Protein AF-A0A2V9RG06-F1 (afdb_monomer_lite)

Foldseek 3Di:
DPPPDDDQEEEDEADPDPPDDQPDDDPVQLVVCLVRQHKYWYQGPQQWIKIAHNPDDPVPRIDTPGGHD

Secondary structure (DSSP, 8-state):
--TT-----EEEE----TTS--SS--HHHHHHHHHHTS-EEEE-TTSEEEEE-TTS-GGGSEEEEEE--

Structure (mmCIF, N/CA/C/O backbone):
data_AF-A0A2V9RG06-F1
#
_entry.id   AF-A0A2V9RG06-F1
#
loop_
_atom_site.group_PDB
_atom_site.id
_atom_site.type_symbol
_atom_site.label_atom_id
_atom_site.label_alt_id
_atom_site.label_comp_id
_atom_site.label_asym_id
_atom_site.label_entity_id
_atom_site.label_seq_id
_atom_site.pdbx_PDB_ins_code
_atom_site.Cartn_x
_atom_site.Cartn_y
_atom_site.Cartn_z
_atom_site.occupancy
_atom_site.B_iso_or_equiv
_atom_site.auth_seq_id
_atom_site.auth_comp_id
_atom_site.auth_asym_id
_atom_site.auth_atom_id
_atom_site.pdbx_PDB_model_num
ATOM 1 N N . MET A 1 1 ? -20.517 8.532 3.659 1.00 73.12 1 MET A N 1
ATOM 2 C CA . MET A 1 1 ? -20.605 7.062 3.809 1.00 73.12 1 MET A CA 1
ATOM 3 C C . MET A 1 1 ? -21.873 6.744 4.599 1.00 73.12 1 MET A C 1
ATOM 5 O O . MET A 1 1 ? -22.286 7.626 5.349 1.00 73.12 1 MET A O 1
ATOM 9 N N . PRO A 1 2 ? -22.524 5.580 4.416 1.00 83.81 2 PRO A N 1
ATOM 10 C CA . PRO A 1 2 ? -23.734 5.220 5.163 1.00 83.81 2 PRO A CA 1
ATOM 11 C C . PRO A 1 2 ? -23.536 5.301 6.691 1.00 83.81 2 PRO A C 1
ATOM 13 O O . PRO A 1 2 ? -22.412 5.081 7.159 1.00 83.81 2 PRO A O 1
ATOM 16 N N . PRO A 1 3 ? -24.584 5.592 7.485 1.00 90.00 3 PRO A N 1
ATOM 17 C CA . PRO A 1 3 ? -24.489 5.582 8.945 1.00 90.00 3 PRO A CA 1
ATOM 18 C C . PRO A 1 3 ? -23.916 4.257 9.471 1.00 90.00 3 PRO A C 1
ATOM 20 O O . PRO A 1 3 ? -24.275 3.188 8.984 1.00 90.00 3 PRO A O 1
ATOM 23 N N . GLY A 1 4 ? -22.998 4.331 10.439 1.00 92.94 4 GLY A N 1
ATOM 24 C CA . GLY A 1 4 ? -22.327 3.155 11.014 1.00 92.94 4 GLY A CA 1
ATOM 25 C C . GLY A 1 4 ? -21.135 2.611 10.215 1.00 92.94 4 GLY A C 1
ATOM 26 O O . GLY A 1 4 ? -20.554 1.605 10.611 1.00 92.94 4 GLY A O 1
ATOM 27 N N . THR A 1 5 ? -20.735 3.256 9.115 1.00 91.19 5 THR A N 1
ATOM 28 C CA . THR A 1 5 ? -19.550 2.853 8.336 1.00 91.19 5 THR A CA 1
ATOM 29 C C . THR A 1 5 ? -18.336 3.729 8.637 1.00 91.19 5 THR A C 1
ATOM 31 O O . THR A 1 5 ? -18.462 4.923 8.909 1.00 91.19 5 THR A O 1
ATOM 34 N N . GLN A 1 6 ? -17.143 3.137 8.551 1.00 88.94 6 GLN A N 1
ATOM 35 C CA . GLN A 1 6 ? -15.866 3.836 8.686 1.00 88.94 6 GLN A CA 1
ATOM 36 C C . GLN A 1 6 ? -14.989 3.603 7.456 1.00 88.94 6 GLN A C 1
ATOM 38 O O . GLN A 1 6 ? -15.086 2.571 6.791 1.00 88.94 6 GLN A O 1
ATOM 43 N N . ASN A 1 7 ? -14.111 4.559 7.164 1.00 88.06 7 ASN A N 1
ATOM 44 C CA . ASN A 1 7 ? -13.154 4.430 6.078 1.00 88.06 7 ASN A CA 1
ATOM 45 C C . ASN A 1 7 ? -12.093 3.398 6.489 1.00 88.06 7 ASN A C 1
ATOM 47 O O . ASN A 1 7 ? -11.271 3.665 7.360 1.00 88.06 7 ASN A O 1
ATOM 51 N N . ALA A 1 8 ? -12.122 2.218 5.870 1.00 89.38 8 ALA A N 1
ATOM 52 C CA . ALA A 1 8 ? -11.160 1.149 6.141 1.00 89.38 8 ALA A CA 1
ATOM 53 C C . ALA A 1 8 ? -9.774 1.410 5.515 1.00 89.38 8 ALA A C 1
ATOM 55 O O . ALA A 1 8 ? -8.820 0.685 5.801 1.00 89.38 8 ALA A O 1
ATOM 56 N N . GLY A 1 9 ? -9.656 2.435 4.668 1.00 91.38 9 GLY A N 1
ATOM 57 C CA . GLY A 1 9 ? -8.442 2.794 3.952 1.00 91.38 9 GLY A CA 1
ATOM 58 C C . GLY A 1 9 ? -8.675 2.984 2.459 1.00 91.38 9 GLY A C 1
ATOM 59 O O . GLY A 1 9 ? -9.783 2.850 1.944 1.00 91.38 9 GLY A O 1
ATOM 60 N N . ARG A 1 10 ? -7.594 3.299 1.747 1.00 90.69 10 ARG A N 1
ATOM 61 C CA . ARG A 1 10 ? -7.614 3.483 0.289 1.00 90.69 10 ARG A CA 1
ATOM 62 C C . ARG A 1 10 ? -6.801 2.416 -0.407 1.00 90.69 10 ARG A C 1
ATOM 64 O O . ARG A 1 10 ? -5.673 2.157 0.004 1.00 90.69 10 ARG A O 1
ATOM 71 N N . TYR A 1 11 ? -7.353 1.868 -1.479 1.00 92.19 11 TYR A N 1
ATOM 72 C CA . TYR A 1 11 ? -6.661 0.958 -2.378 1.00 92.19 11 TYR A CA 1
ATOM 73 C C . TYR A 1 11 ? -6.457 1.610 -3.744 1.00 92.19 11 TYR A C 1
ATOM 75 O O . TYR A 1 11 ? -7.374 2.236 -4.275 1.00 92.19 11 TYR A O 1
ATOM 83 N N . HIS A 1 12 ? -5.269 1.437 -4.316 1.00 91.50 12 HIS A N 1
ATOM 84 C CA . HIS A 1 12 ? -4.976 1.777 -5.706 1.00 91.50 12 HIS A CA 1
ATOM 85 C C . HIS A 1 12 ? -3.905 0.834 -6.271 1.00 91.50 12 HIS A C 1
ATOM 87 O O . HIS A 1 12 ? -3.251 0.096 -5.536 1.00 91.50 12 HIS A O 1
ATOM 93 N N . THR A 1 13 ? -3.717 0.844 -7.586 1.00 91.56 13 THR A N 1
ATOM 94 C CA . THR A 1 13 ? -2.718 0.016 -8.276 1.00 91.56 13 THR A CA 1
ATOM 95 C C . THR A 1 13 ? -1.568 0.865 -8.790 1.00 91.56 13 THR A C 1
ATOM 97 O O . THR A 1 13 ? -1.769 2.013 -9.190 1.00 91.56 13 THR A O 1
ATOM 100 N N . HIS A 1 14 ? -0.363 0.305 -8.805 1.00 89.50 14 HIS A N 1
ATOM 101 C CA . HIS A 1 14 ? 0.784 0.920 -9.463 1.00 89.50 14 HIS A CA 1
ATOM 102 C C . HIS A 1 14 ? 0.971 0.303 -10.857 1.00 89.50 14 HIS A C 1
ATOM 104 O O . HIS A 1 14 ? 1.060 -0.922 -10.963 1.00 89.50 14 HIS A O 1
ATOM 110 N N . PRO A 1 15 ? 1.014 1.111 -11.931 1.00 85.56 15 PRO A N 1
ATOM 111 C CA . PRO A 1 15 ? 1.172 0.587 -13.280 1.00 85.56 15 PRO A CA 1
ATOM 112 C C . PRO A 1 15 ? 2.623 0.163 -13.551 1.00 85.56 15 PRO A C 1
ATOM 114 O O . PRO A 1 15 ? 3.565 0.762 -13.029 1.00 85.56 15 PRO A O 1
ATOM 117 N N . ASN A 1 16 ? 2.803 -0.836 -14.418 1.00 88.50 16 ASN A N 1
ATOM 118 C CA . ASN A 1 16 ? 4.122 -1.272 -14.878 1.00 88.50 16 ASN A CA 1
ATOM 119 C C . ASN A 1 16 ? 4.634 -0.359 -16.007 1.00 88.50 16 ASN A C 1
ATOM 121 O O . ASN A 1 16 ? 4.505 -0.684 -17.187 1.00 88.50 16 ASN A O 1
ATOM 125 N N . VAL A 1 17 ? 5.150 0.817 -15.646 1.00 87.31 17 VAL A N 1
ATOM 126 C CA . VAL A 1 17 ? 5.679 1.812 -16.595 1.00 87.31 17 VAL A CA 1
ATOM 127 C C . VAL A 1 17 ? 7.184 1.998 -16.364 1.00 87.31 17 VAL A C 1
ATOM 129 O O . VAL A 1 17 ? 7.592 2.173 -15.212 1.00 87.31 17 VAL A O 1
ATOM 132 N N . PRO A 1 18 ? 8.027 1.998 -17.419 1.00 87.38 18 PRO A N 1
ATOM 133 C CA . PRO A 1 18 ? 9.460 2.255 -17.281 1.00 87.38 18 PRO A CA 1
ATOM 134 C C . PRO A 1 18 ? 9.757 3.574 -16.555 1.00 87.38 18 PRO A C 1
ATOM 136 O O . PRO A 1 18 ? 9.153 4.604 -16.846 1.00 87.38 18 PRO A O 1
ATOM 139 N N . GLY A 1 19 ? 10.697 3.543 -15.606 1.00 84.75 19 GLY A N 1
ATOM 140 C CA . GLY A 1 19 ? 11.087 4.715 -14.810 1.00 84.75 19 GLY A CA 1
ATOM 141 C C . GLY A 1 19 ? 10.144 5.062 -13.650 1.00 84.75 19 GLY A C 1
ATOM 142 O O . GLY A 1 19 ? 10.428 6.001 -12.908 1.00 84.75 19 GLY A O 1
ATOM 143 N N . TYR A 1 20 ? 9.056 4.311 -13.456 1.00 82.88 20 TYR A N 1
ATOM 144 C CA . TYR A 1 20 ? 8.130 4.484 -12.338 1.00 82.88 20 TYR A CA 1
ATOM 145 C C . TYR A 1 20 ? 8.349 3.425 -11.249 1.00 82.88 20 TYR A C 1
ATOM 147 O O . TYR A 1 20 ? 8.462 2.233 -11.542 1.00 82.88 20 TYR A O 1
ATOM 155 N N . ASP A 1 21 ? 8.360 3.849 -9.980 1.00 85.25 21 ASP A N 1
ATOM 156 C CA . ASP A 1 21 ? 8.399 2.933 -8.836 1.00 85.25 21 ASP A CA 1
ATOM 157 C C . ASP A 1 21 ? 7.035 2.261 -8.645 1.00 85.25 21 ASP A C 1
ATOM 159 O O . ASP A 1 21 ? 6.106 2.792 -8.025 1.00 85.25 21 ASP A O 1
ATOM 163 N N . HIS A 1 22 ? 6.922 1.062 -9.203 1.00 89.06 22 HIS A N 1
ATOM 164 C CA . HIS A 1 22 ? 5.704 0.273 -9.151 1.00 89.06 22 HIS A CA 1
ATOM 165 C C . HIS A 1 22 ? 5.615 -0.643 -7.926 1.00 89.06 22 HIS A C 1
ATOM 167 O O . HIS A 1 22 ? 4.566 -1.245 -7.711 1.00 89.06 22 HIS A O 1
ATOM 173 N N . GLU A 1 23 ? 6.664 -0.725 -7.099 1.00 90.62 23 GLU A N 1
ATOM 174 C CA . GLU A 1 23 ? 6.726 -1.659 -5.972 1.00 90.62 23 GLU A CA 1
ATOM 175 C C . GLU A 1 23 ? 6.559 -0.992 -4.603 1.00 90.62 23 GLU A C 1
ATOM 177 O O . GLU A 1 23 ? 6.196 -1.677 -3.639 1.00 90.62 23 GLU A O 1
ATOM 182 N N . HIS A 1 24 ? 6.794 0.313 -4.466 1.00 92.50 24 HIS A N 1
ATOM 183 C CA . HIS A 1 24 ? 6.769 0.970 -3.158 1.00 92.50 24 HIS A CA 1
ATOM 184 C C . HIS A 1 24 ? 5.697 2.046 -3.038 1.00 92.50 24 HIS A C 1
ATOM 186 O O . HIS A 1 24 ? 5.314 2.723 -3.985 1.00 92.50 24 HIS A O 1
ATOM 192 N N . PHE A 1 25 ? 5.248 2.264 -1.802 1.00 92.50 25 PHE A N 1
ATOM 193 C CA . PHE A 1 25 ? 4.408 3.408 -1.470 1.00 92.50 25 PHE A CA 1
ATOM 194 C C . PHE A 1 25 ? 5.161 4.715 -1.727 1.00 92.50 25 PHE A C 1
ATOM 196 O O . PHE A 1 25 ? 6.169 4.994 -1.061 1.00 92.50 25 PHE A O 1
ATOM 203 N N . SER A 1 26 ? 4.610 5.558 -2.601 1.00 90.12 26 SER A N 1
ATOM 204 C CA . SER A 1 26 ? 5.145 6.896 -2.844 1.00 90.12 26 S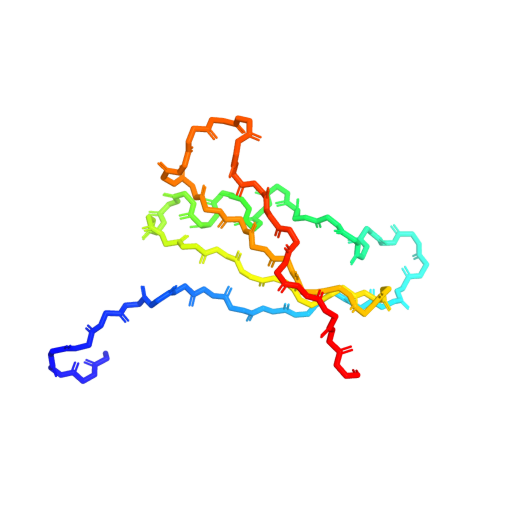ER A CA 1
ATOM 205 C C . SER A 1 26 ? 5.063 7.771 -1.581 1.00 90.12 26 SER A C 1
ATOM 207 O O . SER A 1 26 ? 4.228 7.534 -0.692 1.00 90.12 26 SER A O 1
ATOM 209 N N . PRO A 1 27 ? 5.874 8.841 -1.485 1.00 91.88 27 PRO A N 1
ATOM 210 C CA . PRO A 1 27 ? 5.738 9.830 -0.417 1.00 91.88 27 PRO A CA 1
ATOM 211 C C . PRO A 1 27 ? 4.317 10.401 -0.303 1.00 91.88 27 PRO A C 1
ATOM 213 O O . PRO A 1 27 ? 3.834 10.618 0.811 1.00 91.88 27 PRO A O 1
ATOM 216 N N . ALA A 1 28 ? 3.622 10.581 -1.433 1.00 90.06 28 ALA A N 1
ATOM 217 C CA . ALA A 1 28 ? 2.242 11.055 -1.468 1.00 90.06 28 ALA A CA 1
ATOM 218 C C . ALA A 1 28 ? 1.269 10.047 -0.838 1.00 90.06 28 ALA A C 1
ATOM 220 O O . ALA A 1 28 ? 0.456 10.444 -0.004 1.00 90.06 28 ALA A O 1
ATOM 221 N N . ASN A 1 29 ? 1.393 8.746 -1.141 1.00 89.38 29 ASN A N 1
ATOM 222 C CA . ASN A 1 29 ? 0.546 7.721 -0.514 1.00 89.38 29 ASN A CA 1
ATOM 223 C C . ASN A 1 29 ? 0.712 7.726 1.009 1.00 89.38 29 ASN A C 1
ATOM 225 O O . ASN A 1 29 ? -0.270 7.750 1.751 1.00 89.38 29 ASN A O 1
ATOM 229 N N . LYS A 1 30 ? 1.967 7.776 1.475 1.00 92.88 30 LYS A N 1
ATOM 230 C CA . LYS A 1 30 ? 2.287 7.797 2.907 1.00 92.88 30 LYS A CA 1
ATOM 231 C C . LYS A 1 30 ? 1.766 9.065 3.592 1.00 92.88 30 LYS A C 1
ATOM 233 O O . LYS A 1 30 ? 1.284 8.989 4.719 1.00 92.88 30 LYS A O 1
ATOM 238 N N . ARG A 1 31 ? 1.869 10.229 2.937 1.00 94.19 31 ARG A N 1
ATOM 239 C CA . ARG A 1 31 ? 1.355 11.509 3.454 1.00 94.19 31 ARG A CA 1
ATOM 240 C C . ARG A 1 31 ? -0.168 11.495 3.575 1.00 94.19 31 ARG A C 1
ATOM 242 O O . ARG A 1 31 ? -0.670 11.876 4.625 1.00 94.19 31 ARG A O 1
ATOM 249 N N . ASN A 1 32 ? -0.877 11.021 2.552 1.00 91.75 32 ASN A N 1
ATOM 250 C CA . ASN A 1 32 ? -2.341 10.992 2.547 1.00 91.75 32 ASN A CA 1
ATOM 251 C C . ASN A 1 32 ? -2.886 10.032 3.614 1.00 91.75 32 ASN A C 1
ATOM 253 O O . ASN A 1 32 ? -3.744 10.419 4.397 1.00 91.75 32 ASN A O 1
ATOM 257 N N . ALA A 1 33 ? -2.316 8.826 3.719 1.00 93.19 33 ALA A N 1
ATOM 258 C CA . ALA A 1 33 ? -2.671 7.867 4.767 1.00 93.19 33 ALA A CA 1
ATOM 259 C C . ALA A 1 33 ? -2.480 8.449 6.179 1.00 93.19 33 ALA A C 1
ATOM 261 O O . ALA A 1 33 ? -3.346 8.297 7.036 1.00 93.19 33 ALA A O 1
ATOM 262 N N . ARG A 1 34 ? -1.372 9.170 6.416 1.00 92.75 34 ARG A N 1
ATOM 263 C CA . ARG A 1 34 ? -1.142 9.871 7.690 1.00 92.75 34 ARG A CA 1
ATOM 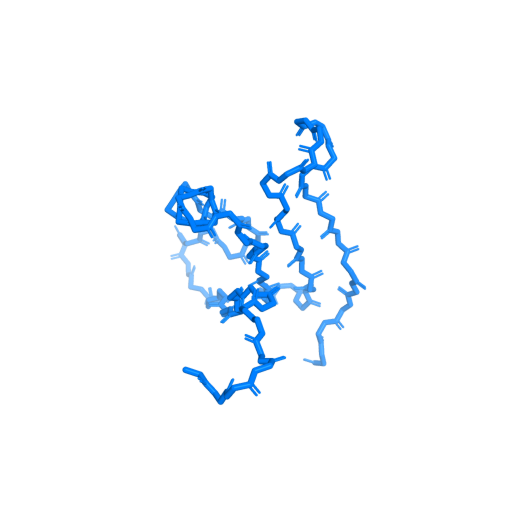264 C C . ARG A 1 34 ? -2.160 10.980 7.945 1.00 92.75 34 ARG A C 1
ATOM 266 O O . ARG A 1 34 ? -2.670 11.054 9.052 1.00 92.75 34 ARG A O 1
ATOM 273 N N . GLY A 1 35 ? -2.449 11.820 6.950 1.00 91.81 35 GLY A N 1
ATOM 274 C CA . GLY A 1 35 ? -3.411 12.918 7.100 1.00 91.81 35 GLY A CA 1
ATOM 275 C C . GLY A 1 35 ? -4.823 12.427 7.422 1.00 91.81 35 GLY A C 1
ATOM 276 O O . GLY A 1 35 ? -5.529 13.035 8.217 1.00 91.81 35 GLY A O 1
ATOM 277 N N . GLU A 1 36 ? -5.207 11.285 6.859 1.00 90.62 36 GLU A N 1
ATOM 278 C CA . GLU A 1 36 ? -6.539 10.703 7.033 1.00 90.62 36 GLU A CA 1
ATOM 279 C C . GLU A 1 36 ? -6.631 9.704 8.189 1.00 90.62 36 GLU A C 1
ATOM 281 O O . GLU A 1 36 ? -7.726 9.247 8.495 1.00 90.62 36 GLU A O 1
ATOM 286 N N . HIS A 1 37 ? -5.509 9.367 8.834 1.00 91.94 37 HIS A N 1
ATOM 287 C CA . HIS A 1 37 ? -5.428 8.347 9.887 1.00 91.94 37 HIS A CA 1
ATOM 288 C C . HIS A 1 37 ? -6.003 6.981 9.472 1.00 91.94 37 HIS A C 1
AT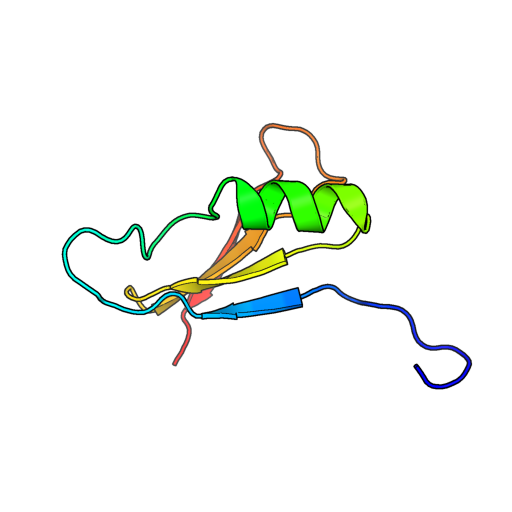OM 290 O O . HIS A 1 37 ? -6.532 6.238 10.298 1.00 91.94 37 HIS A O 1
ATOM 296 N N . VAL A 1 38 ? -5.858 6.622 8.194 1.00 94.12 38 VAL A N 1
ATOM 297 C CA . VAL A 1 38 ? -6.315 5.336 7.650 1.00 94.12 38 VAL A CA 1
ATOM 298 C C . VAL A 1 38 ? -5.192 4.612 6.907 1.00 94.12 38 VAL A C 1
ATOM 300 O O . VAL A 1 38 ? -4.273 5.255 6.387 1.00 94.12 38 VAL A O 1
ATOM 303 N N . PRO A 1 39 ? -5.234 3.272 6.818 1.00 95.81 39 PRO A N 1
ATOM 304 C CA . PRO A 1 39 ? -4.276 2.527 6.016 1.00 95.81 39 PRO A CA 1
ATOM 305 C C . PRO A 1 39 ? -4.366 2.859 4.517 1.00 95.81 39 PRO A C 1
ATOM 307 O O . PRO A 1 39 ? -5.424 3.195 3.981 1.00 95.81 39 PRO A O 1
ATOM 310 N N . SER A 1 40 ? -3.246 2.701 3.815 1.00 95.88 40 SER A N 1
ATOM 311 C CA . SER A 1 40 ? -3.184 2.697 2.351 1.00 95.88 40 SER A CA 1
ATOM 312 C C . SER A 1 40 ? -2.759 1.318 1.868 1.00 95.88 40 SER A C 1
ATOM 314 O O . SER A 1 40 ? -1.892 0.682 2.462 1.00 95.88 40 SER A O 1
ATOM 316 N N . TYR A 1 41 ? -3.362 0.858 0.786 1.00 95.75 41 TYR A N 1
ATOM 317 C CA . TYR A 1 41 ? -3.138 -0.444 0.189 1.00 95.75 41 TYR A CA 1
ATOM 318 C C . TYR A 1 41 ? -2.723 -0.262 -1.268 1.00 95.75 41 TYR A C 1
ATOM 320 O O . TYR A 1 41 ? -3.307 0.566 -1.967 1.00 95.75 41 TYR A O 1
ATOM 328 N N . ILE A 1 42 ? -1.740 -1.038 -1.723 1.00 94.56 42 ILE A N 1
ATOM 329 C CA . ILE A 1 42 ? -1.318 -1.049 -3.127 1.00 94.56 42 ILE A CA 1
ATOM 330 C C . ILE A 1 42 ? -1.293 -2.461 -3.691 1.00 94.56 42 ILE A C 1
ATOM 332 O O . ILE A 1 42 ? -0.831 -3.391 -3.027 1.00 94.56 42 ILE A O 1
ATOM 336 N N . GLY A 1 43 ? -1.780 -2.599 -4.921 1.00 94.44 43 GLY A N 1
ATOM 337 C CA . GLY A 1 43 ? -1.410 -3.697 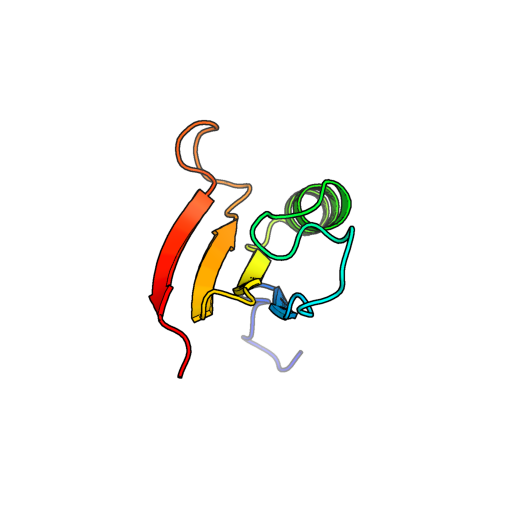-5.812 1.00 94.44 43 GLY A CA 1
ATOM 338 C C . GLY A 1 43 ? -0.223 -3.263 -6.669 1.00 94.44 43 GLY A C 1
ATOM 339 O O . GLY A 1 43 ? -0.284 -2.197 -7.287 1.00 94.44 43 GLY A O 1
ATOM 340 N N . THR A 1 44 ? 0.852 -4.043 -6.668 1.00 92.50 44 THR A N 1
ATOM 341 C CA . THR A 1 44 ? 2.084 -3.729 -7.402 1.00 92.50 44 THR A CA 1
ATOM 342 C C . THR A 1 44 ? 2.181 -4.494 -8.720 1.00 92.50 44 THR A C 1
ATOM 344 O O . THR A 1 44 ? 1.456 -5.469 -8.932 1.00 92.50 44 THR A O 1
ATOM 347 N N . ALA A 1 45 ? 3.081 -4.065 -9.608 1.00 90.06 45 ALA A N 1
ATOM 348 C CA . ALA A 1 45 ? 3.284 -4.731 -10.895 1.00 90.06 45 ALA A CA 1
ATOM 349 C C . ALA A 1 45 ? 3.846 -6.156 -10.746 1.00 90.06 45 ALA A C 1
ATOM 351 O O . ALA A 1 45 ? 3.450 -7.035 -11.511 1.00 90.06 45 ALA A O 1
ATOM 352 N N . ASP A 1 46 ? 4.650 -6.426 -9.708 1.00 89.25 46 ASP A N 1
ATOM 353 C CA . ASP A 1 46 ? 5.124 -7.780 -9.369 1.00 89.25 46 ASP A CA 1
ATOM 354 C C . ASP A 1 46 ? 4.049 -8.636 -8.681 1.00 89.25 46 ASP A C 1
ATOM 356 O O . ASP A 1 46 ? 4.348 -9.592 -7.959 1.00 89.25 46 ASP A O 1
ATOM 360 N N . ARG A 1 47 ? 2.775 -8.277 -8.863 1.00 89.69 47 ARG A N 1
ATOM 361 C CA . ARG A 1 47 ? 1.619 -8.970 -8.302 1.00 89.69 47 ARG A CA 1
ATOM 362 C C . ARG A 1 47 ? 1.656 -9.074 -6.781 1.00 89.69 47 ARG A C 1
ATOM 364 O O . ARG A 1 47 ? 1.217 -10.075 -6.226 1.00 89.69 47 ARG A O 1
ATOM 371 N N . ARG A 1 48 ? 2.176 -8.070 -6.069 1.00 93.88 48 ARG A N 1
ATOM 372 C CA . ARG A 1 48 ? 2.137 -8.047 -4.598 1.00 93.88 48 ARG A CA 1
ATOM 373 C C . ARG A 1 48 ? 1.011 -7.156 -4.106 1.00 93.88 48 ARG A C 1
ATOM 375 O O . ARG A 1 48 ? 0.830 -6.036 -4.574 1.00 93.88 48 ARG A O 1
ATOM 382 N N . PHE A 1 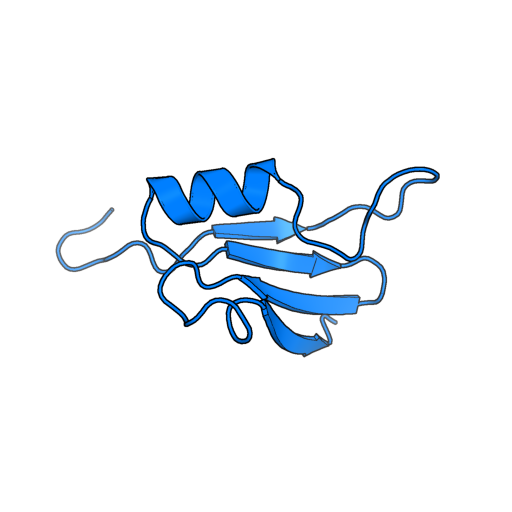49 ? 0.321 -7.621 -3.072 1.00 95.06 49 PHE A N 1
ATOM 383 C CA . PHE A 1 49 ? -0.590 -6.802 -2.288 1.00 95.06 49 PHE A CA 1
ATOM 384 C C . PHE A 1 49 ? 0.133 -6.304 -1.037 1.00 95.06 49 PHE A C 1
ATOM 386 O O . PHE A 1 49 ? 0.582 -7.105 -0.214 1.00 95.06 49 PHE A O 1
ATOM 393 N N . LYS A 1 50 ? 0.281 -4.986 -0.884 1.00 95.25 50 LYS A N 1
ATOM 394 C CA . LYS A 1 50 ? 0.994 -4.370 0.247 1.00 95.25 50 LYS A CA 1
ATOM 395 C C . LYS A 1 50 ? 0.087 -3.399 0.995 1.00 95.25 50 LYS A C 1
ATOM 397 O O . LYS A 1 50 ? -0.777 -2.757 0.403 1.00 95.25 50 LYS A O 1
ATOM 402 N N . ARG A 1 51 ? 0.327 -3.242 2.296 1.00 95.94 51 ARG A N 1
ATOM 403 C CA . ARG A 1 51 ? -0.343 -2.269 3.172 1.00 95.94 51 ARG A CA 1
ATOM 404 C C . ARG A 1 51 ? 0.672 -1.342 3.822 1.00 95.94 51 ARG A C 1
ATOM 406 O O . ARG A 1 51 ? 1.678 -1.814 4.341 1.00 95.94 51 ARG A O 1
ATOM 413 N N . TYR A 1 52 ? 0.354 -0.054 3.857 1.00 95.69 52 TYR A N 1
ATOM 414 C CA . TYR A 1 52 ? 0.960 0.966 4.697 1.00 95.69 52 TYR A CA 1
ATOM 415 C C . TYR A 1 52 ? -0.023 1.357 5.810 1.00 95.69 52 TYR A C 1
ATOM 417 O O . TYR A 1 52 ? -1.083 1.907 5.523 1.00 95.69 52 TYR A O 1
ATOM 425 N N . ASN A 1 53 ? 0.317 1.091 7.072 1.00 95.44 53 ASN A N 1
ATOM 426 C CA . ASN A 1 53 ? -0.461 1.505 8.239 1.00 95.44 53 ASN A CA 1
ATOM 427 C C . ASN A 1 53 ? 0.253 2.661 8.971 1.00 95.44 53 ASN A C 1
ATOM 429 O O . ASN A 1 53 ? 1.296 2.426 9.589 1.00 95.44 53 ASN A O 1
ATOM 433 N N . PRO A 1 54 ? -0.268 3.903 8.931 1.00 93.25 54 PRO A N 1
ATOM 434 C CA . PRO A 1 54 ? 0.377 5.049 9.577 1.00 93.25 54 PRO A CA 1
ATOM 435 C C . P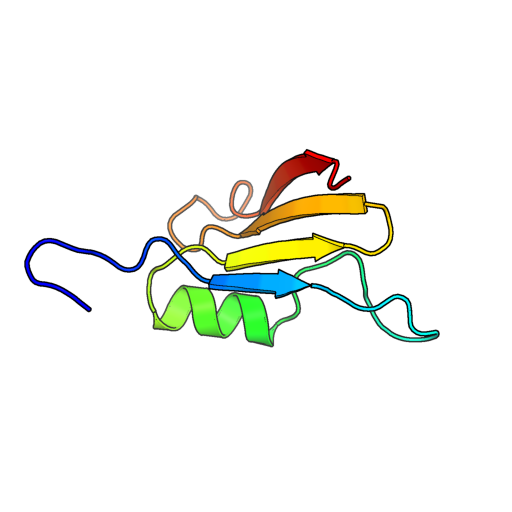RO A 1 54 ? 0.415 4.940 11.111 1.00 93.25 54 PRO A C 1
ATOM 437 O O . PRO A 1 54 ? 1.339 5.480 11.728 1.00 93.25 54 PRO A O 1
ATOM 440 N N . SER A 1 55 ? -0.533 4.207 11.702 1.00 91.94 55 SER A N 1
ATOM 441 C CA . SER A 1 55 ? -0.679 4.026 13.152 1.00 91.94 55 SER A CA 1
ATOM 442 C C . SER A 1 55 ? 0.239 2.944 13.727 1.00 91.94 55 SER A C 1
ATOM 444 O O . SER A 1 55 ? 0.382 2.837 14.940 1.00 91.94 55 SER A O 1
ATOM 446 N N . SER A 1 56 ? 0.881 2.137 12.877 1.00 91.38 56 SER A N 1
ATOM 447 C CA . SER A 1 56 ? 1.869 1.152 13.322 1.00 91.38 56 SER A CA 1
ATOM 448 C C . SER A 1 56 ? 3.208 1.817 13.688 1.00 91.38 56 SER A C 1
ATOM 450 O O . SER A 1 56 ? 3.552 2.865 13.118 1.00 91.38 56 SER A O 1
ATOM 452 N N . PRO A 1 57 ? 4.012 1.196 14.580 1.00 89.50 57 PRO A N 1
ATOM 453 C CA . PRO A 1 57 ? 5.374 1.647 14.862 1.00 89.50 57 PRO A CA 1
ATOM 454 C C . PRO A 1 57 ? 6.211 1.719 13.582 1.00 89.50 57 PRO A C 1
ATOM 456 O O . PRO A 1 57 ? 5.979 0.953 12.647 1.00 89.50 57 PRO A O 1
ATOM 459 N N . MET A 1 58 ? 7.194 2.624 13.530 1.00 82.00 58 MET A N 1
ATOM 460 C CA . MET A 1 58 ? 7.848 3.033 12.277 1.00 82.00 58 MET A CA 1
ATOM 461 C C . MET A 1 58 ? 8.414 1.863 11.448 1.00 82.00 58 MET A C 1
ATOM 463 O O . MET A 1 58 ? 8.222 1.851 10.233 1.00 82.00 58 MET A O 1
ATOM 467 N N . GLY A 1 59 ? 9.016 0.857 12.095 1.00 82.81 59 GLY A N 1
ATOM 468 C CA . GLY A 1 59 ? 9.552 -0.349 11.443 1.00 82.81 59 GLY A CA 1
ATOM 469 C C . GLY A 1 59 ? 8.505 -1.368 10.966 1.00 82.81 59 GLY A C 1
ATOM 470 O O . GLY A 1 59 ? 8.828 -2.255 10.189 1.00 82.81 59 GLY A O 1
ATOM 471 N N . HIS A 1 60 ? 7.244 -1.222 11.376 1.00 83.81 60 HIS A N 1
ATOM 472 C CA . HIS A 1 60 ? 6.149 -2.156 11.078 1.00 83.81 60 HIS A CA 1
ATOM 473 C C . HIS A 1 60 ? 5.047 -1.528 10.217 1.00 83.81 60 HIS A C 1
ATOM 475 O O . HIS A 1 60 ? 3.970 -2.099 10.053 1.00 83.81 60 HIS A O 1
ATOM 481 N N . ARG A 1 61 ? 5.283 -0.328 9.672 1.00 92.06 61 ARG A N 1
ATOM 482 C CA . ARG A 1 61 ? 4.270 0.395 8.894 1.00 92.06 61 ARG A CA 1
ATOM 483 C C . ARG A 1 61 ? 3.963 -0.246 7.554 1.00 92.06 61 ARG A C 1
ATOM 485 O O . ARG A 1 61 ? 2.884 0.005 7.042 1.00 92.06 61 ARG A O 1
ATOM 492 N N . ILE A 1 62 ? 4.880 -1.016 6.972 1.00 94.00 62 ILE A N 1
ATOM 493 C CA . ILE A 1 62 ? 4.678 -1.668 5.674 1.00 94.00 62 ILE A CA 1
ATOM 494 C C . ILE A 1 62 ? 4.589 -3.178 5.883 1.00 94.00 62 ILE A C 1
ATOM 496 O O . ILE A 1 62 ? 5.406 -3.759 6.591 1.00 94.00 62 ILE A O 1
ATOM 500 N N . SER A 1 63 ? 3.604 -3.815 5.257 1.00 93.88 63 SER A N 1
ATOM 501 C CA . SER A 1 63 ? 3.447 -5.273 5.258 1.00 93.88 63 SER A CA 1
ATOM 502 C C . SER A 1 63 ? 3.077 -5.760 3.862 1.00 93.88 63 SER A C 1
ATOM 504 O O . SER A 1 63 ? 2.257 -5.130 3.192 1.00 93.88 63 SER A O 1
ATOM 506 N N . VAL A 1 64 ? 3.649 -6.886 3.435 1.00 94.25 64 VAL A N 1
ATOM 507 C CA . VAL A 1 64 ? 3.148 -7.651 2.285 1.00 94.25 64 VAL A CA 1
ATOM 508 C C . VAL A 1 64 ? 2.031 -8.550 2.802 1.00 94.25 64 VAL A C 1
ATOM 510 O O . VAL A 1 64 ? 2.232 -9.290 3.759 1.00 94.25 64 VAL A O 1
ATOM 513 N N . LEU A 1 65 ? 0.846 -8.428 2.218 1.00 93.00 65 LEU A N 1
ATOM 514 C CA . LEU A 1 65 ? -0.358 -9.143 2.638 1.00 93.00 65 LEU A CA 1
ATOM 515 C C . LEU A 1 65 ? -0.659 -10.361 1.759 1.00 93.00 65 LEU A C 1
ATOM 517 O O . LEU A 1 65 ? -1.439 -11.217 2.160 1.00 93.00 65 LEU A O 1
ATOM 521 N N . GLY A 1 66 ? -0.056 -10.439 0.574 1.00 91.88 66 GLY A N 1
ATOM 522 C CA . GLY A 1 66 ? -0.218 -11.569 -0.330 1.00 91.88 66 GLY A CA 1
ATOM 523 C C . GLY A 1 66 ? 0.199 -11.237 -1.755 1.00 91.88 66 GLY A C 1
ATOM 524 O O . GLY A 1 66 ? 0.861 -10.225 -2.008 1.00 91.88 66 GLY A O 1
ATOM 525 N N . VAL A 1 67 ? -0.226 -12.096 -2.675 1.00 86.69 67 VAL A N 1
ATOM 526 C CA . VAL A 1 67 ? -0.119 -11.892 -4.119 1.00 86.69 67 VAL A CA 1
ATOM 527 C C . VAL A 1 67 ? -1.475 -11.479 -4.688 1.00 86.69 67 VAL A C 1
ATOM 529 O O . VAL A 1 67 ? -2.508 -11.988 -4.254 1.00 86.69 67 VAL A O 1
ATOM 532 N N . THR A 1 68 ? -1.486 -10.530 -5.619 1.00 73.94 68 THR A N 1
ATOM 533 C CA . THR A 1 68 ? -2.680 -10.213 -6.410 1.00 73.94 68 THR A CA 1
ATOM 534 C C . THR A 1 68 ? -2.795 -11.200 -7.581 1.00 73.94 68 THR A C 1
ATOM 536 O O . THR A 1 68 ? -1.752 -11.627 -8.080 1.00 73.94 68 THR A O 1
ATOM 539 N N . PRO A 1 69 ? -4.017 -11.580 -8.003 1.00 61.59 69 PRO A N 1
ATOM 540 C CA . PRO A 1 69 ? -4.235 -12.470 -9.148 1.00 61.59 69 PRO A CA 1
ATOM 541 C C . PRO A 1 69 ? -3.545 -11.991 -10.433 1.00 61.59 69 PRO A C 1
ATOM 543 O O . PRO A 1 69 ? -3.459 -10.755 -10.629 1.00 61.59 69 PRO A O 1
#

pLDDT: mean 90.01, std 5.65, range [61.59, 95.94]

Radius of gyration: 12.76 Å; chains: 1; bounding box: 36×25×32 Å

Sequence (69 aa):
MPPGTQNAGRYHTHPNVPGYDHEHFSPANKRNARGEHVPSYIGTADRRFKRYNPSSPMGHRISVLGVTP